Protein AF-A0A372JIB9-F1 (afdb_monomer_lite)

pLDDT: mean 94.82, std 6.16, range [57.91, 98.56]

Radius of gyration: 15.27 Å; chains: 1; bounding box: 37×30×44 Å

Organism: NCBI:txid2293572

Structure (mmCIF, N/CA/C/O backbone):
data_AF-A0A372JIB9-F1
#
_entry.id   AF-A0A372JIB9-F1
#
loop_
_atom_site.group_PDB
_atom_site.id
_atom_site.type_symbol
_atom_site.label_atom_id
_atom_site.label_alt_id
_atom_site.label_comp_id
_atom_site.label_asym_id
_atom_site.label_entity_id
_atom_site.label_seq_id
_atom_site.pdbx_PDB_ins_code
_atom_site.Cartn_x
_atom_site.Cartn_y
_atom_site.Cartn_z
_atom_site.occupancy
_atom_site.B_iso_or_equiv
_atom_site.auth_seq_id
_atom_site.auth_comp_id
_atom_site.auth_asym_id
_atom_site.auth_atom_id
_atom_site.pdbx_PDB_model_num
ATOM 1 N N . MET A 1 1 ? 5.927 -4.958 -17.762 1.00 94.94 1 MET A N 1
ATOM 2 C CA . MET A 1 1 ? 4.761 -4.200 -18.269 1.00 94.94 1 MET A CA 1
ATOM 3 C C . MET A 1 1 ? 5.107 -2.727 -18.293 1.00 94.94 1 MET A C 1
ATOM 5 O O . MET A 1 1 ? 6.057 -2.352 -17.612 1.00 94.94 1 MET A O 1
ATOM 9 N N . ARG A 1 2 ? 4.387 -1.921 -19.073 1.00 94.12 2 ARG A N 1
ATOM 10 C CA . ARG A 1 2 ? 4.561 -0.468 -19.024 1.00 94.12 2 ARG A CA 1
ATOM 11 C C . ARG A 1 2 ? 3.893 0.082 -17.761 1.00 94.12 2 ARG A C 1
ATOM 13 O O . ARG A 1 2 ? 3.033 -0.591 -17.186 1.00 94.12 2 ARG A O 1
ATOM 20 N N . VAL A 1 3 ? 4.292 1.267 -17.314 1.00 94.00 3 VAL A N 1
ATOM 21 C CA . VAL A 1 3 ? 3.800 1.849 -16.055 1.00 94.00 3 VAL A CA 1
ATOM 22 C C . VAL A 1 3 ? 2.300 2.171 -16.106 1.00 94.00 3 VAL A C 1
ATOM 24 O O . VAL A 1 3 ? 1.605 2.041 -15.105 1.00 94.00 3 VAL A O 1
ATOM 27 N N . GLU A 1 4 ? 1.755 2.497 -17.278 1.00 93.06 4 GLU A N 1
ATOM 28 C CA . GLU A 1 4 ? 0.319 2.711 -17.499 1.00 93.06 4 GLU A CA 1
ATOM 29 C C . GLU A 1 4 ? -0.530 1.446 -17.300 1.00 93.06 4 GLU A C 1
ATOM 31 O O . GLU A 1 4 ? -1.723 1.534 -17.006 1.00 93.06 4 GLU A O 1
ATOM 36 N N . ASP A 1 5 ? 0.086 0.269 -17.424 1.00 96.62 5 ASP A N 1
ATOM 37 C CA . ASP A 1 5 ? -0.580 -1.019 -17.243 1.00 96.62 5 ASP A CA 1
ATOM 38 C C . ASP A 1 5 ? -0.528 -1.478 -15.764 1.00 96.62 5 ASP A C 1
ATOM 40 O O . ASP A 1 5 ? -1.171 -2.464 -15.394 1.00 96.62 5 ASP A O 1
ATOM 44 N N . ALA A 1 6 ? 0.189 -0.753 -14.891 1.00 97.06 6 ALA A N 1
ATOM 45 C CA . ALA A 1 6 ? 0.419 -1.130 -13.496 1.00 97.06 6 ALA A CA 1
ATOM 46 C C . ALA A 1 6 ? -0.862 -1.109 -12.645 1.00 97.06 6 ALA A C 1
ATOM 48 O O . ALA A 1 6 ? -1.152 -2.088 -11.952 1.00 97.06 6 ALA A O 1
ATOM 49 N N . GLN A 1 7 ? -1.662 -0.037 -12.715 1.00 97.44 7 GLN A N 1
ATOM 50 C CA . GLN A 1 7 ? -2.928 0.035 -11.977 1.00 97.44 7 GLN A CA 1
ATOM 51 C C . GLN A 1 7 ? -3.923 -1.058 -12.420 1.00 97.44 7 GLN A C 1
ATOM 53 O O . GLN A 1 7 ? -4.419 -1.773 -11.545 1.00 97.44 7 GLN A O 1
ATOM 58 N N . PRO A 1 8 ? -4.209 -1.263 -13.726 1.00 97.56 8 PRO A N 1
ATOM 59 C CA . PRO A 1 8 ? -5.026 -2.390 -14.180 1.00 97.56 8 PRO A CA 1
ATOM 60 C C . PRO A 1 8 ? -4.517 -3.752 -13.693 1.00 97.56 8 PRO A C 1
ATOM 62 O O . PRO A 1 8 ? -5.322 -4.590 -13.283 1.00 97.56 8 PRO A O 1
ATOM 65 N N . GLN A 1 9 ? -3.198 -3.966 -13.685 1.00 98.00 9 GLN A N 1
ATOM 66 C CA . GLN A 1 9 ? -2.613 -5.218 -13.208 1.00 98.00 9 GLN A CA 1
ATOM 67 C C . GLN A 1 9 ? -2.828 -5.423 -11.701 1.00 98.00 9 GLN A C 1
ATOM 69 O O . GLN A 1 9 ? -3.202 -6.518 -11.285 1.00 98.00 9 GLN A O 1
ATOM 74 N N . LEU A 1 10 ? -2.646 -4.389 -10.872 1.00 98.19 10 LEU A N 1
ATOM 75 C CA . LEU A 1 10 ? -2.936 -4.478 -9.436 1.00 98.19 10 LEU A CA 1
ATOM 76 C C . LEU A 1 10 ? -4.426 -4.756 -9.180 1.00 98.19 10 LEU A C 1
ATOM 78 O O . LEU A 1 10 ? -4.765 -5.581 -8.332 1.00 98.19 10 LEU A O 1
ATOM 82 N N . LEU A 1 11 ? -5.318 -4.113 -9.938 1.00 98.00 11 LEU A N 1
ATOM 83 C CA . LEU A 1 11 ? -6.757 -4.369 -9.856 1.00 98.00 11 LEU A CA 1
ATOM 84 C C . LEU A 1 11 ? -7.095 -5.830 -10.187 1.00 98.00 11 LEU A C 1
ATOM 86 O O . LEU A 1 11 ? -7.911 -6.430 -9.491 1.00 98.00 11 LEU A O 1
ATOM 90 N N . ALA A 1 12 ? -6.446 -6.423 -11.192 1.00 97.50 12 ALA A N 1
ATOM 91 C CA . ALA A 1 12 ? -6.605 -7.843 -11.502 1.00 97.50 12 ALA A CA 1
ATOM 92 C C . ALA A 1 12 ? -6.138 -8.738 -10.339 1.00 97.50 12 ALA A C 1
ATOM 94 O O . ALA A 1 12 ? -6.887 -9.616 -9.911 1.00 97.50 12 ALA A O 1
ATOM 95 N N . CYS A 1 13 ? -4.965 -8.460 -9.755 1.00 97.62 13 CYS A N 1
ATOM 96 C CA . CYS A 1 13 ? -4.464 -9.188 -8.583 1.00 97.62 13 CYS A CA 1
ATOM 97 C C . CYS A 1 13 ? -5.420 -9.109 -7.381 1.00 97.62 13 CYS A C 1
ATOM 99 O O . CYS A 1 13 ? -5.536 -10.071 -6.626 1.00 97.62 13 CYS A O 1
ATOM 101 N N . LEU A 1 14 ? -6.089 -7.973 -7.175 1.00 97.75 14 LEU A N 1
ATOM 102 C CA . LEU A 1 14 ? -7.084 -7.808 -6.112 1.00 97.75 14 LEU A CA 1
ATOM 103 C C . LEU A 1 14 ? -8.354 -8.617 -6.399 1.00 97.75 14 LEU A C 1
ATOM 105 O O . LEU A 1 14 ? -8.846 -9.325 -5.520 1.00 97.75 14 LEU A O 1
ATOM 109 N N . LEU A 1 15 ? -8.852 -8.569 -7.636 1.00 96.75 15 LEU A N 1
ATOM 110 C CA . LEU A 1 15 ? -10.047 -9.309 -8.050 1.00 96.75 15 LEU A CA 1
ATOM 111 C C . LEU A 1 15 ? -9.873 -10.828 -7.932 1.00 96.75 15 LEU A C 1
ATOM 113 O O . LEU A 1 15 ? -10.813 -11.514 -7.537 1.00 96.75 15 LEU A O 1
ATOM 117 N N . GLU A 1 16 ? -8.682 -11.355 -8.219 1.00 96.12 16 GLU A N 1
ATOM 118 C CA . GLU A 1 16 ? -8.362 -12.776 -8.020 1.00 96.12 16 GLU A CA 1
ATOM 119 C C . GLU A 1 16 ? -8.480 -13.222 -6.552 1.00 96.12 16 GLU A C 1
ATOM 121 O O . GLU A 1 16 ? -8.803 -14.377 -6.289 1.00 96.12 16 GLU A O 1
ATOM 126 N N . GLU A 1 17 ? -8.273 -12.308 -5.599 1.00 94.62 17 GLU A N 1
ATOM 127 C CA . GLU A 1 17 ? -8.475 -12.532 -4.157 1.00 94.62 17 GLU A CA 1
ATOM 128 C C . GLU A 1 17 ? -9.897 -12.152 -3.694 1.00 94.62 17 GLU A C 1
ATOM 130 O O . GLU A 1 17 ? -10.174 -12.013 -2.498 1.00 94.62 17 GLU A O 1
ATOM 135 N N . GLY A 1 18 ? -10.815 -11.922 -4.639 1.00 94.88 18 GLY A N 1
ATOM 136 C CA . GLY A 1 18 ? -12.188 -11.502 -4.363 1.00 94.88 18 GLY A CA 1
ATOM 137 C C . GLY A 1 18 ? -12.299 -10.102 -3.753 1.00 94.88 18 GLY A C 1
ATOM 138 O O . GLY A 1 18 ? -13.302 -9.802 -3.107 1.00 94.88 18 GLY A O 1
ATOM 139 N N . GLN A 1 19 ? -11.278 -9.256 -3.915 1.00 95.44 19 GLN A N 1
ATOM 140 C CA . GLN A 1 19 ? -11.249 -7.906 -3.360 1.00 95.44 19 GLN A CA 1
ATOM 141 C C . GLN A 1 19 ? -11.802 -6.886 -4.356 1.00 95.44 19 GLN A C 1
ATOM 143 O O . GLN A 1 19 ? -11.355 -6.786 -5.499 1.00 95.44 19 GLN A O 1
ATOM 148 N N . GLU A 1 20 ? -12.741 -6.066 -3.893 1.00 92.56 20 GLU A N 1
ATOM 149 C CA . GLU A 1 20 ? -13.200 -4.889 -4.623 1.00 92.56 20 GLU A CA 1
ATOM 150 C C . GLU A 1 20 ? -12.397 -3.660 -4.164 1.00 92.56 20 GLU A C 1
ATOM 152 O O . GLU A 1 20 ? -12.315 -3.425 -2.959 1.00 92.56 20 GLU A O 1
ATOM 157 N N . PRO A 1 21 ? -11.888 -2.796 -5.064 1.00 89.31 21 PRO A N 1
ATOM 158 C CA . PRO A 1 21 ? -11.034 -1.656 -4.691 1.00 89.31 21 PRO A CA 1
ATOM 159 C C . PRO A 1 21 ? -11.643 -0.665 -3.695 1.00 89.31 21 PRO A C 1
ATOM 161 O O . PRO A 1 21 ? -10.918 0.103 -3.079 1.00 89.31 21 PRO A O 1
ATOM 164 N N . ARG A 1 22 ? -12.977 -0.650 -3.564 1.00 92.19 22 ARG A N 1
ATOM 165 C CA . ARG A 1 22 ? -13.713 0.206 -2.619 1.00 92.19 22 ARG A CA 1
ATOM 166 C C . ARG A 1 22 ? -14.003 -0.474 -1.277 1.00 92.19 22 ARG A C 1
ATOM 168 O O . ARG A 1 22 ? -14.580 0.160 -0.392 1.00 92.19 22 ARG A O 1
ATOM 175 N N . ARG A 1 23 ? -13.675 -1.761 -1.138 1.00 92.31 23 ARG A N 1
ATOM 176 C CA . ARG A 1 23 ? -13.976 -2.624 0.015 1.00 92.31 23 ARG A CA 1
ATOM 177 C C . ARG A 1 23 ? -12.844 -3.624 0.270 1.00 92.31 23 ARG A C 1
ATOM 179 O O . ARG A 1 23 ? -13.079 -4.826 0.335 1.00 92.31 23 ARG A O 1
ATOM 186 N N . LEU A 1 24 ? -11.627 -3.115 0.403 1.00 96.44 24 LEU A N 1
ATOM 187 C CA . LEU A 1 24 ? -10.445 -3.924 0.668 1.00 96.44 24 LEU A CA 1
ATOM 188 C C . LEU A 1 24 ? -10.411 -4.443 2.111 1.00 96.44 24 LEU A C 1
ATOM 190 O O . LEU A 1 24 ? -10.620 -3.685 3.058 1.00 96.44 24 LEU A O 1
ATOM 194 N N . GLU A 1 25 ? -10.102 -5.727 2.270 1.00 96.56 25 GLU A N 1
ATOM 195 C CA . GLU A 1 25 ? -9.630 -6.317 3.520 1.00 96.56 25 GLU A CA 1
ATOM 196 C C . GLU A 1 25 ? -8.101 -6.132 3.593 1.00 96.56 25 GLU A C 1
ATOM 198 O O . GLU A 1 25 ? -7.409 -6.475 2.633 1.00 96.56 25 GLU A O 1
ATOM 203 N N . PRO A 1 26 ? -7.543 -5.576 4.682 1.00 96.62 26 PRO A N 1
ATOM 204 C CA . PRO A 1 26 ? -6.155 -5.104 4.707 1.00 96.62 26 PRO A CA 1
ATOM 205 C C . PRO A 1 26 ? -5.097 -6.166 4.439 1.00 96.62 26 PRO A C 1
ATOM 207 O O . PRO A 1 26 ? -4.180 -5.926 3.653 1.00 96.62 26 PRO A O 1
ATOM 210 N N . ARG A 1 27 ? -5.211 -7.336 5.074 1.00 96.00 27 ARG A N 1
ATOM 211 C CA . ARG A 1 27 ? -4.215 -8.404 4.930 1.00 96.00 27 ARG A CA 1
ATOM 212 C C . ARG A 1 27 ? -4.323 -9.073 3.562 1.00 96.00 27 ARG A C 1
ATOM 214 O O . ARG A 1 27 ? -3.305 -9.381 2.947 1.00 96.00 27 ARG A O 1
ATOM 221 N N . VAL A 1 28 ? -5.536 -9.284 3.058 1.00 96.88 28 VAL A N 1
ATOM 222 C CA . VAL A 1 28 ? -5.760 -9.838 1.717 1.00 96.88 28 VAL A CA 1
ATOM 223 C C . VAL A 1 28 ? -5.274 -8.858 0.648 1.00 96.88 28 VAL A C 1
ATOM 225 O O . VAL A 1 28 ? -4.576 -9.266 -0.281 1.00 96.88 28 VAL A O 1
ATOM 228 N N . ALA A 1 29 ? -5.557 -7.562 0.802 1.00 97.75 29 ALA A N 1
ATOM 229 C CA . ALA A 1 29 ? -5.058 -6.521 -0.091 1.00 97.75 29 ALA A CA 1
ATOM 230 C C . ALA A 1 29 ? -3.525 -6.452 -0.085 1.00 97.75 29 ALA A C 1
ATOM 232 O O . ALA A 1 29 ? -2.924 -6.383 -1.155 1.00 97.75 29 ALA A O 1
ATOM 233 N N . TRP A 1 30 ? -2.884 -6.553 1.084 1.00 98.12 30 TRP A N 1
ATOM 234 C CA . TRP A 1 30 ? -1.426 -6.616 1.191 1.00 98.12 30 TRP A CA 1
ATOM 235 C C . TRP A 1 30 ? -0.836 -7.825 0.454 1.00 98.12 30 TRP A C 1
ATOM 237 O O . TRP A 1 30 ? 0.117 -7.680 -0.309 1.00 98.12 30 TRP A O 1
ATOM 247 N N . ARG A 1 31 ? -1.435 -9.015 0.585 1.00 97.44 31 ARG A N 1
ATOM 248 C CA . ARG A 1 31 ? -0.990 -10.210 -0.155 1.00 97.44 31 ARG A CA 1
ATOM 249 C C . ARG A 1 31 ? -1.156 -10.053 -1.663 1.00 97.44 31 ARG A C 1
ATOM 251 O O . ARG A 1 31 ? -0.241 -10.388 -2.417 1.00 97.44 31 ARG A O 1
ATOM 258 N N . ALA A 1 32 ? -2.287 -9.511 -2.114 1.00 98.12 32 ALA A N 1
ATOM 259 C CA . ALA A 1 32 ? -2.508 -9.196 -3.523 1.00 98.12 32 ALA A CA 1
ATOM 260 C C . ALA A 1 32 ? -1.470 -8.190 -4.043 1.00 98.12 32 ALA A C 1
ATOM 262 O O . ALA A 1 32 ? -0.893 -8.398 -5.113 1.00 98.12 32 ALA A O 1
ATOM 263 N N . PHE A 1 33 ? -1.178 -7.153 -3.256 1.00 98.38 33 PHE A N 1
ATOM 264 C CA . PHE A 1 33 ? -0.158 -6.156 -3.553 1.00 98.38 33 PHE A CA 1
ATOM 265 C C . PHE A 1 33 ? 1.246 -6.777 -3.616 1.00 98.38 33 PHE A C 1
ATOM 267 O O . PHE A 1 33 ? 1.982 -6.551 -4.571 1.00 98.38 33 PHE A O 1
ATOM 274 N N . GLY A 1 34 ? 1.601 -7.653 -2.674 1.00 97.88 34 GLY A N 1
ATOM 275 C CA . GLY A 1 34 ? 2.869 -8.385 -2.672 1.00 97.88 34 GLY A CA 1
ATOM 276 C C . GLY A 1 34 ? 3.031 -9.343 -3.860 1.00 97.88 34 GLY A C 1
ATOM 277 O O . GLY A 1 34 ? 4.145 -9.537 -4.348 1.00 97.88 34 GLY A O 1
ATOM 278 N N . ARG A 1 35 ? 1.939 -9.922 -4.383 1.00 97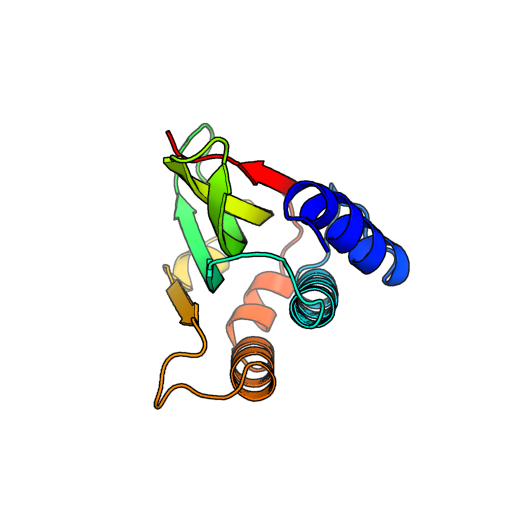.38 35 ARG A N 1
ATOM 279 C CA . ARG A 1 35 ? 1.964 -10.655 -5.665 1.00 97.38 35 ARG A CA 1
ATOM 280 C C . ARG A 1 35 ? 2.186 -9.698 -6.833 1.00 97.38 35 ARG A C 1
ATOM 282 O O . ARG A 1 35 ? 3.044 -9.963 -7.671 1.00 97.38 35 ARG A O 1
ATOM 289 N N . PHE A 1 36 ? 1.484 -8.565 -6.846 1.00 98.19 36 PHE A N 1
ATOM 290 C CA . PHE A 1 36 ? 1.669 -7.512 -7.845 1.00 98.19 36 PHE A CA 1
ATOM 291 C C . PHE A 1 36 ? 3.121 -6.987 -7.896 1.00 98.19 36 PHE A C 1
ATOM 293 O O . PHE A 1 36 ? 3.671 -6.838 -8.989 1.00 98.19 36 PHE A O 1
ATOM 300 N N . MET A 1 37 ? 3.781 -6.802 -6.746 1.00 97.75 37 MET A N 1
ATOM 301 C CA . MET A 1 37 ? 5.189 -6.377 -6.651 1.00 97.75 37 MET A CA 1
ATOM 302 C C . MET A 1 37 ? 6.156 -7.277 -7.436 1.00 97.75 37 MET A C 1
ATOM 304 O O . MET A 1 37 ? 7.221 -6.833 -7.846 1.00 97.75 37 MET A O 1
ATOM 308 N N . ARG A 1 38 ? 5.796 -8.542 -7.689 1.00 96.31 38 ARG A N 1
ATOM 309 C CA . ARG A 1 38 ? 6.643 -9.497 -8.427 1.00 96.31 38 ARG A CA 1
ATOM 310 C C . ARG A 1 38 ? 6.583 -9.315 -9.942 1.00 96.31 38 ARG A C 1
ATOM 312 O O . ARG A 1 38 ? 7.388 -9.908 -10.656 1.00 96.31 38 ARG A O 1
ATOM 319 N N . HIS A 1 39 ? 5.639 -8.526 -10.451 1.00 96.88 39 HIS A N 1
ATOM 320 C CA . HIS A 1 39 ? 5.590 -8.198 -11.868 1.00 96.88 39 HIS A CA 1
ATOM 321 C C . HIS A 1 39 ? 6.630 -7.127 -12.187 1.00 96.88 39 HIS A C 1
ATOM 323 O O . HIS A 1 39 ? 6.626 -6.057 -11.579 1.00 96.88 39 HIS A O 1
ATOM 329 N N . ALA A 1 40 ? 7.478 -7.396 -13.180 1.00 95.44 40 ALA A N 1
ATOM 330 C CA . ALA A 1 40 ? 8.431 -6.417 -13.685 1.00 95.44 40 ALA A CA 1
ATOM 331 C C . ALA A 1 40 ? 7.701 -5.244 -14.358 1.00 95.44 40 ALA A C 1
ATOM 333 O O . ALA A 1 40 ? 6.846 -5.450 -15.232 1.00 95.44 40 ALA A O 1
ATOM 334 N N . VAL A 1 41 ? 8.076 -4.023 -13.987 1.00 95.31 41 VAL A N 1
ATOM 335 C CA . VAL A 1 41 ? 7.615 -2.771 -14.599 1.00 95.31 41 VAL A CA 1
ATOM 336 C C . VAL A 1 41 ? 8.795 -2.128 -15.323 1.00 95.31 41 VAL A C 1
ATOM 338 O O . VAL A 1 41 ? 9.934 -2.250 -14.888 1.00 95.31 41 VAL A O 1
ATOM 341 N N . GLN A 1 42 ? 8.536 -1.516 -16.475 1.00 94.38 42 GLN A N 1
ATOM 342 C CA . GLN A 1 42 ? 9.530 -0.729 -17.199 1.00 94.38 42 GLN A CA 1
ATOM 343 C C . GLN A 1 42 ? 9.673 0.626 -16.502 1.00 94.38 42 GLN A C 1
ATOM 345 O O . GLN A 1 42 ? 8.906 1.542 -16.783 1.00 94.38 42 GLN A O 1
ATOM 350 N N . ALA A 1 43 ? 10.612 0.695 -15.565 1.00 94.44 43 ALA A N 1
ATOM 351 C CA . ALA A 1 43 ? 10.974 1.876 -14.793 1.00 94.44 43 ALA A CA 1
ATOM 352 C C . ALA A 1 43 ? 12.488 1.861 -14.531 1.00 94.44 43 ALA A C 1
ATOM 354 O O . ALA A 1 43 ? 13.106 0.793 -14.570 1.00 94.44 43 ALA A O 1
ATOM 355 N N . GLU A 1 44 ? 13.072 3.035 -14.317 1.00 93.06 44 GLU A N 1
ATOM 356 C CA . GLU A 1 44 ? 14.474 3.198 -13.923 1.00 93.06 44 GLU A CA 1
ATOM 357 C C . GLU A 1 44 ? 14.672 2.785 -12.465 1.00 93.06 44 GLU A C 1
ATOM 359 O O . GLU A 1 44 ? 15.554 1.980 -12.167 1.00 93.06 44 GLU A O 1
ATOM 364 N N . GLU A 1 45 ? 13.788 3.263 -11.586 1.00 93.06 45 GLU A N 1
ATOM 365 C CA . GLU A 1 45 ? 13.701 2.846 -10.187 1.00 93.06 45 GLU A CA 1
ATOM 366 C C . GLU A 1 45 ? 12.308 2.294 -9.864 1.00 93.06 45 GLU A C 1
ATOM 368 O O . GLU A 1 45 ? 11.300 2.690 -10.456 1.00 93.06 45 GLU A O 1
ATOM 373 N N . ASP A 1 46 ? 12.258 1.347 -8.926 1.00 94.88 46 ASP A N 1
ATOM 374 C CA . ASP A 1 46 ? 11.047 0.645 -8.499 1.00 94.88 46 ASP A CA 1
ATOM 375 C C . ASP A 1 46 ? 11.112 0.396 -6.991 1.00 94.88 46 ASP A C 1
ATOM 377 O O . ASP A 1 46 ? 11.878 -0.443 -6.513 1.00 94.88 46 ASP A O 1
ATOM 381 N N . ALA A 1 47 ? 10.314 1.149 -6.241 1.00 97.44 47 ALA A N 1
ATOM 382 C CA . ALA A 1 47 ? 10.342 1.143 -4.789 1.00 97.44 47 ALA A CA 1
ATOM 383 C C . ALA A 1 47 ? 8.982 0.783 -4.188 1.00 97.44 47 ALA A C 1
ATOM 385 O O . ALA A 1 47 ? 7.921 1.100 -4.722 1.00 97.44 47 ALA A O 1
ATOM 386 N N . LEU A 1 48 ? 9.020 0.147 -3.023 1.00 98.44 48 LEU A N 1
ATOM 387 C CA . LEU A 1 48 ? 7.885 -0.110 -2.150 1.00 98.44 48 LEU A CA 1
ATOM 388 C C . LEU A 1 48 ? 7.899 0.891 -0.994 1.00 98.44 48 LEU A C 1
ATOM 390 O O . L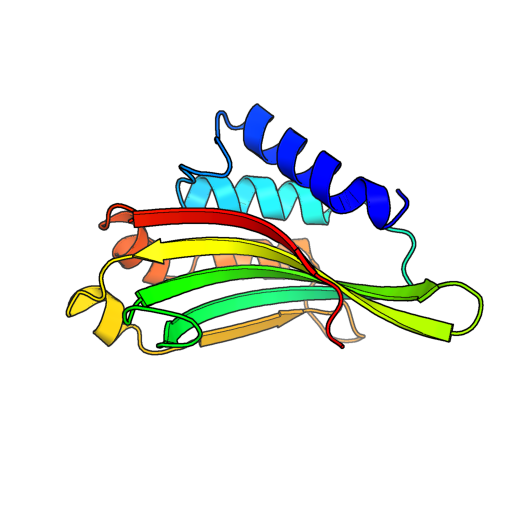EU A 1 48 ? 8.927 1.101 -0.354 1.00 98.44 48 LEU A O 1
ATOM 394 N N . LEU A 1 49 ? 6.720 1.405 -0.664 1.00 98.44 49 LEU A N 1
ATOM 395 C CA . LEU A 1 49 ? 6.432 2.101 0.579 1.00 98.44 49 LEU A CA 1
ATOM 396 C C . LEU A 1 49 ? 5.225 1.444 1.258 1.00 98.44 49 LEU A C 1
ATOM 398 O O . LEU A 1 49 ? 4.126 1.402 0.707 1.00 98.44 49 LEU A O 1
ATOM 402 N N . TYR A 1 50 ? 5.434 0.953 2.476 1.00 98.56 50 TYR A N 1
ATOM 403 C CA . TYR A 1 50 ? 4.373 0.578 3.407 1.00 98.56 50 TYR A CA 1
ATOM 404 C C . TYR A 1 50 ? 4.262 1.660 4.473 1.00 98.56 50 TYR A C 1
ATOM 406 O O . TYR A 1 50 ? 5.248 1.964 5.145 1.00 98.56 50 TYR A O 1
ATOM 414 N N . GLU A 1 51 ? 3.083 2.249 4.643 1.00 98.00 51 GLU A N 1
ATOM 415 C CA . GLU A 1 51 ? 2.894 3.312 5.623 1.00 98.00 51 GLU A CA 1
ATOM 416 C C . GLU A 1 51 ? 1.512 3.287 6.268 1.00 98.00 51 GLU A C 1
ATOM 418 O O . GLU A 1 51 ? 0.516 2.877 5.671 1.00 98.00 51 GLU A O 1
ATOM 423 N N . TYR A 1 52 ? 1.451 3.768 7.505 1.00 98.12 52 TYR A N 1
ATOM 424 C CA . TYR A 1 52 ? 0.194 4.099 8.150 1.00 98.12 52 TYR A CA 1
ATOM 425 C C . TYR A 1 52 ? 0.335 5.291 9.088 1.00 98.12 52 TYR A C 1
ATOM 427 O O . TYR A 1 52 ? 1.414 5.609 9.592 1.00 98.12 52 TYR A O 1
ATOM 435 N N . GLY A 1 53 ? -0.788 5.933 9.375 1.00 97.25 53 GLY A N 1
ATOM 436 C CA . GLY A 1 53 ? -0.862 6.994 10.366 1.00 97.25 53 GLY A CA 1
ATOM 437 C C . GLY A 1 53 ? -2.216 7.677 10.358 1.00 97.25 53 GLY A C 1
ATOM 438 O O . GLY A 1 53 ? -3.084 7.366 9.547 1.00 97.25 53 GLY A O 1
ATOM 439 N N . THR A 1 54 ? -2.407 8.614 11.284 1.00 96.44 54 THR A N 1
ATOM 440 C CA . THR A 1 54 ? -3.645 9.394 11.363 1.00 96.44 54 THR A CA 1
ATOM 441 C C . THR A 1 54 ? -3.415 10.814 10.882 1.00 96.44 54 THR A C 1
ATOM 443 O O . THR A 1 54 ? -2.666 11.567 11.504 1.00 96.44 54 THR A O 1
ATOM 446 N N . PHE A 1 55 ? -4.103 11.203 9.812 1.00 88.94 55 PHE A N 1
ATOM 447 C CA . PHE A 1 55 ? -3.874 12.472 9.131 1.00 88.94 55 PHE A CA 1
ATOM 448 C C . PHE A 1 55 ? -5.185 13.173 8.768 1.00 88.94 55 PHE A C 1
ATOM 450 O O . PHE A 1 55 ? -6.265 12.582 8.782 1.00 88.94 55 PHE A O 1
ATOM 457 N N . SER A 1 56 ? -5.086 14.458 8.428 1.00 82.75 56 SER A N 1
ATOM 458 C CA . SER A 1 56 ? -6.184 15.258 7.879 1.00 82.75 56 SER A CA 1
ATOM 459 C C . SER A 1 56 ? -5.715 15.978 6.613 1.00 82.75 56 SER A C 1
ATOM 461 O O . SER A 1 56 ? -5.494 17.188 6.626 1.00 82.75 56 SER A O 1
ATOM 463 N N . PHE A 1 57 ? -5.497 15.235 5.526 1.00 67.12 57 PHE A N 1
ATOM 464 C CA . PHE A 1 57 ? -4.975 15.818 4.284 1.00 67.12 57 PHE A CA 1
ATOM 465 C C . PHE A 1 57 ? -6.061 16.476 3.423 1.00 67.12 57 PHE A C 1
ATOM 467 O O . PHE A 1 57 ? -5.839 17.564 2.898 1.00 67.12 57 PHE A O 1
ATOM 474 N N . ARG A 1 58 ? -7.237 15.845 3.268 1.00 62.16 58 ARG A N 1
ATOM 475 C CA . ARG A 1 58 ? -8.318 16.332 2.381 1.00 62.16 58 ARG A CA 1
ATOM 476 C C . ARG A 1 58 ? -9.730 16.029 2.897 1.00 62.16 58 ARG A C 1
ATOM 478 O O . ARG A 1 58 ? -10.612 15.654 2.130 1.00 62.16 58 ARG A O 1
ATOM 485 N N . GLY A 1 59 ? -9.962 16.177 4.198 1.00 72.88 59 GLY A N 1
ATOM 486 C CA . GLY A 1 59 ? -11.272 15.894 4.778 1.00 72.88 59 GLY A CA 1
ATOM 487 C C . GLY A 1 59 ? -11.218 15.604 6.275 1.00 72.88 59 GLY A C 1
ATOM 488 O O . GLY A 1 59 ? -10.339 16.139 6.959 1.00 72.88 59 GLY A O 1
ATOM 489 N N . PRO A 1 60 ? -12.161 14.795 6.803 1.00 82.94 60 PRO A N 1
ATOM 490 C CA . PRO A 1 60 ? -12.136 14.407 8.204 1.00 82.94 60 PRO A CA 1
ATOM 491 C C . PRO A 1 60 ? -10.834 13.674 8.523 1.00 82.94 60 PRO A C 1
ATOM 493 O O . PRO A 1 60 ? -10.215 13.057 7.660 1.00 82.94 60 PRO A O 1
ATOM 496 N N . ARG A 1 61 ? -10.425 13.749 9.785 1.00 92.56 61 ARG A N 1
ATOM 497 C CA . ARG A 1 61 ? -9.254 13.037 10.279 1.00 92.56 61 ARG A CA 1
ATOM 498 C C . ARG A 1 61 ? -9.478 11.527 10.158 1.00 92.56 61 ARG A C 1
ATOM 500 O O . ARG A 1 61 ? -10.463 11.018 10.690 1.00 92.56 61 ARG A O 1
ATOM 507 N N . ARG A 1 62 ? -8.573 10.829 9.473 1.00 95.44 62 ARG A N 1
ATOM 508 C CA . ARG A 1 62 ? -8.646 9.387 9.196 1.00 95.44 62 ARG A CA 1
ATOM 509 C C . ARG A 1 62 ? -7.355 8.708 9.611 1.00 95.44 62 ARG A C 1
ATOM 511 O O . ARG A 1 62 ? -6.286 9.288 9.438 1.00 95.44 62 ARG A O 1
ATOM 518 N N . PHE A 1 63 ? -7.463 7.494 10.148 1.00 97.38 63 PHE A N 1
ATOM 519 C CA . PHE A 1 63 ? -6.333 6.568 10.139 1.00 97.38 63 PHE A CA 1
ATOM 520 C C . PHE A 1 63 ? -6.263 5.964 8.736 1.00 97.38 63 PHE A C 1
ATOM 522 O O . PHE A 1 63 ? -7.267 5.430 8.262 1.00 97.38 63 PHE A O 1
ATOM 529 N N . THR A 1 64 ? -5.112 6.059 8.086 1.00 96.94 64 THR A N 1
ATOM 530 C CA . THR A 1 64 ? -4.887 5.572 6.725 1.00 96.94 64 THR A CA 1
ATOM 531 C C . THR A 1 64 ? -3.787 4.530 6.758 1.00 96.94 64 THR A C 1
ATOM 533 O O . THR A 1 64 ? -2.730 4.772 7.333 1.00 96.94 64 THR A O 1
ATOM 536 N N . LEU A 1 65 ? -4.049 3.383 6.140 1.00 98.06 65 LEU A N 1
ATOM 537 C CA . LEU A 1 65 ? -3.061 2.380 5.765 1.00 98.06 65 LEU A CA 1
ATOM 538 C C . LEU A 1 65 ? -2.840 2.490 4.255 1.00 98.06 65 LEU A C 1
ATOM 540 O O . LEU A 1 65 ? -3.813 2.457 3.503 1.00 98.06 65 LEU A O 1
ATOM 544 N N . SER A 1 66 ? -1.592 2.612 3.819 1.00 97.44 66 SER A N 1
ATOM 545 C CA . SER A 1 66 ? -1.228 2.788 2.415 1.00 97.44 66 SER A CA 1
ATOM 546 C C . SER A 1 66 ? -0.114 1.824 2.018 1.00 97.44 66 SER A C 1
ATOM 548 O O . SER A 1 66 ? 0.897 1.682 2.711 1.00 97.44 66 SER A O 1
ATOM 550 N N . PHE A 1 67 ? -0.315 1.163 0.880 1.00 98.31 67 PHE A N 1
ATOM 551 C CA . PHE A 1 67 ? 0.725 0.440 0.155 1.00 98.31 67 PHE A CA 1
ATOM 552 C C . PHE A 1 67 ? 0.982 1.201 -1.135 1.00 98.31 67 PHE A C 1
ATOM 554 O O . PHE A 1 67 ? 0.064 1.399 -1.933 1.00 98.31 67 PHE A O 1
ATOM 561 N N . CYS A 1 68 ? 2.216 1.626 -1.341 1.00 98.25 68 CYS A N 1
ATOM 562 C CA . CYS A 1 68 ? 2.615 2.389 -2.505 1.00 98.25 68 CYS A CA 1
ATOM 563 C C . CYS A 1 68 ? 3.747 1.663 -3.228 1.00 98.25 68 CYS A C 1
ATOM 565 O O . CYS A 1 68 ? 4.684 1.169 -2.602 1.00 98.25 68 CYS A O 1
ATOM 567 N N . ARG A 1 69 ? 3.639 1.588 -4.554 1.00 98.25 69 ARG A N 1
ATOM 568 C CA . ARG A 1 69 ? 4.749 1.240 -5.436 1.00 98.25 69 ARG A CA 1
ATOM 569 C C . ARG A 1 69 ? 5.090 2.484 -6.238 1.00 98.25 69 ARG A C 1
ATOM 571 O O . ARG A 1 69 ? 4.217 3.029 -6.916 1.00 98.25 69 ARG A O 1
ATOM 578 N N . GLN A 1 70 ? 6.320 2.945 -6.106 1.00 97.81 70 GLN A N 1
ATOM 579 C CA . GLN A 1 70 ? 6.827 4.144 -6.748 1.00 97.81 70 GLN A CA 1
ATOM 580 C C . GLN A 1 70 ? 7.726 3.755 -7.913 1.00 97.81 70 GLN A C 1
ATOM 582 O O . GLN A 1 70 ? 8.542 2.846 -7.786 1.00 97.81 70 GLN A O 1
ATOM 587 N N . PHE A 1 71 ? 7.567 4.464 -9.022 1.00 96.81 71 PHE A N 1
ATOM 588 C CA . PHE A 1 71 ? 8.345 4.282 -10.231 1.00 96.81 71 PHE A CA 1
ATOM 589 C C . PHE A 1 71 ? 8.979 5.602 -10.639 1.00 96.81 71 PHE A C 1
ATOM 591 O O . PHE A 1 71 ? 8.268 6.606 -10.757 1.00 96.81 71 PHE A O 1
ATOM 598 N N . ASP A 1 72 ? 10.267 5.550 -10.947 1.00 95.44 72 ASP A N 1
ATOM 599 C CA . ASP A 1 72 ? 10.951 6.612 -11.675 1.00 95.44 72 ASP A CA 1
ATOM 600 C C . ASP A 1 72 ? 10.984 6.194 -13.145 1.00 95.44 72 ASP A C 1
ATOM 602 O O . ASP A 1 72 ? 11.447 5.102 -13.481 1.00 95.44 72 ASP A O 1
ATOM 606 N N . VAL A 1 73 ? 10.412 7.008 -14.029 1.00 94.19 73 VAL A N 1
ATOM 607 C CA . VAL A 1 73 ? 10.289 6.699 -15.460 1.00 94.19 73 VAL A CA 1
ATOM 608 C C . VAL A 1 73 ? 10.723 7.889 -16.309 1.00 94.19 73 VAL A C 1
ATOM 610 O O . VAL A 1 73 ? 10.635 9.034 -15.876 1.00 94.19 73 VAL A O 1
ATOM 613 N N . GLU A 1 74 ? 11.122 7.633 -17.553 1.00 91.25 74 GLU A N 1
ATOM 614 C CA . GLU A 1 74 ? 11.295 8.681 -18.562 1.00 91.25 74 GLU A CA 1
ATOM 615 C C . GLU A 1 74 ? 9.993 8.824 -19.376 1.00 91.25 74 GLU A C 1
ATOM 617 O O . GLU A 1 74 ? 9.608 7.919 -20.123 1.00 91.25 74 GLU A O 1
ATOM 622 N N . GLU A 1 75 ? 9.294 9.957 -19.248 1.00 84.00 75 GLU A N 1
ATOM 623 C CA . GLU A 1 75 ? 8.107 10.290 -20.049 1.00 84.00 75 GLU A CA 1
ATOM 624 C C . GLU A 1 75 ? 8.442 11.464 -20.987 1.00 84.00 75 GLU A C 1
ATOM 626 O O . GLU A 1 75 ? 8.631 12.601 -20.565 1.00 84.00 75 GLU A O 1
ATOM 631 N N . GLY A 1 76 ? 8.508 11.206 -22.299 1.00 84.19 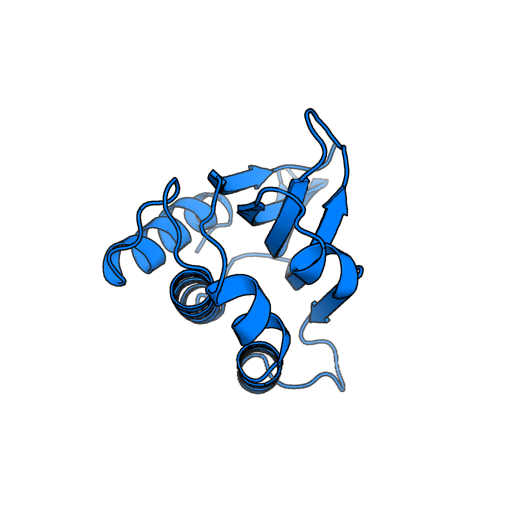76 GLY A N 1
ATOM 632 C CA . GLY A 1 76 ? 8.744 12.264 -23.292 1.00 84.19 76 GLY A CA 1
ATOM 633 C C . GLY A 1 76 ? 10.143 12.894 -23.244 1.00 84.19 76 GLY A C 1
ATOM 634 O O . GLY A 1 76 ? 10.309 14.009 -23.734 1.00 84.19 76 GLY A O 1
ATOM 635 N N . GLY A 1 77 ? 11.129 12.181 -22.691 1.00 85.12 77 GLY A N 1
ATOM 636 C CA . GLY A 1 77 ? 12.502 12.660 -22.512 1.00 85.12 77 GLY A CA 1
ATOM 637 C C . GLY A 1 77 ? 12.736 13.442 -21.216 1.00 85.12 77 GLY A C 1
ATOM 638 O O . GLY A 1 77 ? 13.823 13.982 -21.040 1.00 85.12 77 GLY A O 1
ATOM 639 N N . GLU A 1 78 ? 11.740 13.511 -20.329 1.00 87.25 78 GLU A N 1
ATOM 640 C CA . GLU A 1 78 ? 11.845 14.140 -19.011 1.00 87.25 78 GLU A CA 1
ATOM 641 C C . GLU A 1 78 ? 11.604 13.092 -17.907 1.00 87.25 78 GLU A C 1
ATOM 643 O O . GLU A 1 78 ? 10.769 12.194 -18.087 1.00 87.25 78 GLU A O 1
ATOM 648 N N . PRO A 1 79 ? 12.300 13.186 -16.759 1.00 89.94 79 PRO A N 1
ATOM 649 C CA . PRO A 1 79 ? 12.065 12.300 -15.627 1.00 89.94 79 PRO A CA 1
ATOM 650 C C . PRO A 1 79 ? 10.686 12.570 -15.015 1.00 89.94 79 PRO A C 1
ATOM 652 O O . PRO A 1 79 ? 10.310 13.717 -14.761 1.00 89.94 79 PRO A O 1
ATOM 655 N N . ALA A 1 80 ? 9.943 11.505 -14.741 1.00 92.12 80 ALA A N 1
ATOM 656 C CA . ALA A 1 80 ? 8.632 11.554 -14.118 1.00 92.12 80 ALA A CA 1
ATOM 657 C C . ALA A 1 80 ? 8.540 10.548 -12.967 1.00 92.12 80 ALA A C 1
ATOM 659 O O . ALA A 1 80 ? 8.925 9.386 -13.091 1.00 92.12 80 ALA A O 1
ATOM 660 N N . LEU A 1 81 ? 7.969 11.010 -11.854 1.00 94.56 81 LEU A N 1
ATOM 661 C CA . LEU A 1 81 ? 7.658 10.186 -10.695 1.00 94.56 81 LEU A CA 1
ATOM 662 C C . LEU A 1 81 ? 6.212 9.702 -10.791 1.00 94.56 81 LEU A C 1
ATOM 664 O O . LEU A 1 81 ? 5.289 10.498 -10.979 1.00 94.56 81 LEU A O 1
ATOM 668 N N . ILE A 1 82 ? 5.995 8.403 -10.628 1.00 96.19 82 ILE A N 1
ATOM 669 C CA . ILE A 1 82 ? 4.659 7.808 -10.625 1.00 96.19 82 ILE A CA 1
ATOM 670 C C . ILE A 1 82 ? 4.483 6.979 -9.360 1.00 96.19 82 ILE A C 1
ATOM 672 O O . ILE A 1 82 ? 5.304 6.123 -9.052 1.00 96.19 82 ILE A O 1
ATOM 676 N N . GLN A 1 83 ? 3.377 7.186 -8.647 1.00 97.25 83 GLN A N 1
ATOM 677 C CA . GLN A 1 83 ? 3.027 6.402 -7.464 1.00 97.25 83 GLN A CA 1
ATOM 678 C C . GLN A 1 83 ? 1.718 5.653 -7.695 1.00 97.25 83 GLN A C 1
ATOM 680 O O . GLN A 1 83 ? 0.684 6.258 -7.973 1.00 97.25 83 GLN A O 1
ATOM 685 N N . LEU A 1 84 ? 1.751 4.328 -7.571 1.00 98.00 84 LEU A N 1
ATOM 686 C CA . LEU A 1 84 ? 0.563 3.483 -7.532 1.00 98.00 84 LEU A CA 1
ATOM 687 C C . LEU A 1 84 ? 0.239 3.148 -6.079 1.00 98.00 84 LEU A C 1
ATOM 689 O O . LEU A 1 84 ? 0.993 2.429 -5.424 1.00 98.00 84 LEU A O 1
ATOM 693 N N . ARG A 1 85 ? -0.901 3.641 -5.597 1.00 97.12 85 ARG A N 1
ATOM 694 C CA . ARG A 1 85 ? -1.334 3.510 -4.207 1.00 97.12 85 ARG A CA 1
ATOM 695 C C . ARG A 1 85 ? -2.526 2.579 -4.060 1.00 97.12 85 ARG A C 1
ATOM 697 O O . ARG A 1 85 ? -3.430 2.549 -4.894 1.00 97.12 85 ARG A O 1
ATOM 704 N N . CYS A 1 86 ? -2.522 1.852 -2.953 1.00 97.12 86 CYS A N 1
ATOM 705 C CA . CYS A 1 86 ? -3.640 1.117 -2.393 1.00 97.12 86 CYS A CA 1
ATOM 706 C C . CYS A 1 86 ? -3.871 1.652 -0.978 1.00 97.12 86 CYS A C 1
ATOM 708 O O . CYS A 1 86 ? -3.096 1.350 -0.073 1.00 97.12 86 CYS A O 1
ATOM 710 N N . GLU A 1 87 ? -4.921 2.449 -0.795 1.00 96.31 87 GLU A N 1
ATOM 711 C CA . GLU A 1 87 ? -5.212 3.124 0.471 1.00 96.31 87 GLU A CA 1
ATOM 712 C C . GLU A 1 87 ? -6.476 2.573 1.121 1.00 96.31 87 GLU A C 1
ATOM 714 O O . GLU A 1 87 ? -7.480 2.315 0.452 1.00 96.31 87 GLU A O 1
ATOM 719 N N . ILE A 1 88 ? -6.433 2.415 2.441 1.00 97.50 88 ILE A N 1
ATOM 720 C CA . ILE A 1 88 ? -7.540 1.944 3.268 1.00 97.50 88 ILE A CA 1
ATOM 721 C C . ILE A 1 88 ? -7.692 2.901 4.449 1.00 97.50 88 ILE A C 1
ATOM 723 O O . ILE A 1 88 ? -6.765 3.079 5.239 1.00 97.50 88 ILE A O 1
ATOM 727 N N . GLU A 1 89 ? -8.870 3.504 4.580 1.00 96.38 89 GLU A N 1
ATOM 728 C CA . GLU A 1 89 ? -9.163 4.510 5.599 1.00 96.38 89 GLU A CA 1
ATOM 729 C C . GLU A 1 89 ? -10.115 3.984 6.674 1.00 96.38 89 GLU A C 1
ATOM 731 O O . GLU A 1 89 ? -11.047 3.224 6.396 1.00 96.38 89 GLU A O 1
ATOM 736 N N . TYR A 1 90 ? -9.933 4.468 7.901 1.00 96.75 90 TYR A N 1
ATOM 737 C CA . TYR A 1 90 ? -10.710 4.088 9.079 1.00 96.75 90 TYR A CA 1
ATOM 738 C C . TYR A 1 90 ? -11.125 5.320 9.882 1.00 96.75 90 TYR A C 1
ATOM 740 O O . TYR A 1 90 ? -10.520 6.393 9.796 1.00 96.75 90 TYR A O 1
ATOM 748 N N . GLU A 1 91 ? -12.158 5.159 10.709 1.00 96.31 91 GLU A N 1
ATOM 749 C CA . GLU A 1 91 ? -12.380 6.083 11.822 1.00 96.31 91 GLU A CA 1
ATOM 750 C C . GLU A 1 91 ? -11.202 5.967 12.809 1.00 96.31 91 GLU A C 1
ATOM 752 O O . GLU A 1 91 ? -10.819 4.845 13.152 1.00 96.31 91 GLU A O 1
ATOM 757 N N . PRO A 1 92 ? -10.617 7.084 13.277 1.00 95.81 92 PRO A N 1
ATOM 758 C CA . PRO A 1 92 ? -9.476 7.061 14.187 1.00 95.81 92 PRO A CA 1
ATOM 759 C C . PRO A 1 92 ? -9.929 6.684 15.605 1.00 95.81 92 PRO A C 1
ATOM 761 O O . PRO A 1 92 ? -10.266 7.539 16.421 1.00 95.81 92 PRO A O 1
ATOM 7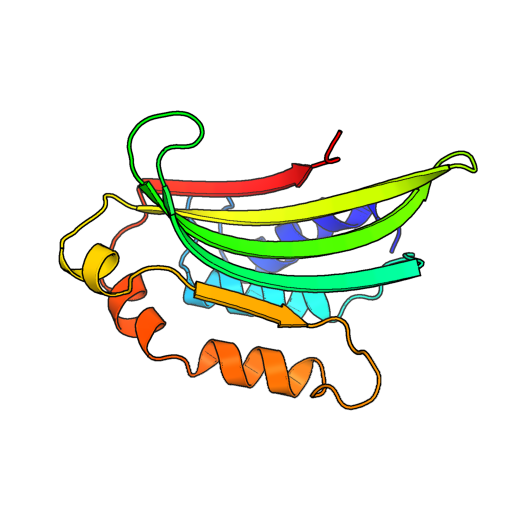64 N N . THR A 1 93 ? -9.977 5.385 15.899 1.00 97.19 93 THR A N 1
ATOM 765 C CA . THR A 1 93 ? -10.262 4.879 17.248 1.00 97.19 93 THR A CA 1
ATOM 766 C C . THR A 1 93 ? -9.034 5.026 18.153 1.00 97.19 93 THR A C 1
ATOM 768 O O . THR A 1 93 ? -7.912 5.005 17.647 1.00 97.19 93 THR A O 1
ATOM 771 N N . PRO A 1 94 ? -9.193 5.052 19.492 1.00 97.69 94 PRO A N 1
ATOM 772 C CA . PRO A 1 94 ? -8.046 5.093 20.404 1.00 97.69 94 PRO A CA 1
ATOM 773 C C . PRO A 1 94 ? -7.030 3.962 20.179 1.00 97.69 94 PRO A C 1
ATOM 775 O O . PRO A 1 94 ? -5.835 4.158 20.373 1.00 97.69 94 PRO A O 1
ATOM 778 N N . ALA A 1 95 ? -7.490 2.780 19.747 1.00 98.06 95 ALA A N 1
ATOM 779 C CA . ALA A 1 95 ? -6.619 1.647 19.442 1.00 98.06 95 ALA A CA 1
ATOM 780 C C . ALA A 1 95 ? -5.772 1.885 18.181 1.00 98.06 95 ALA A C 1
ATOM 782 O O . ALA A 1 95 ? -4.580 1.592 18.189 1.00 98.06 95 ALA A O 1
ATOM 783 N N . LEU A 1 96 ? -6.366 2.443 17.120 1.00 98.12 96 LEU A N 1
ATOM 784 C CA . LEU A 1 96 ? -5.643 2.804 15.897 1.00 98.12 96 LEU A CA 1
ATOM 785 C C . LEU A 1 96 ? -4.708 3.997 16.124 1.00 98.12 96 LEU A C 1
ATOM 787 O O . LEU A 1 96 ? -3.587 4.007 15.631 1.00 98.12 96 LEU A O 1
ATOM 791 N N . GLU A 1 97 ? -5.127 4.981 16.917 1.00 96.81 97 GLU A N 1
ATOM 792 C CA . GLU A 1 97 ? -4.289 6.130 17.271 1.00 96.81 97 GLU A CA 1
ATOM 793 C C . GLU A 1 97 ? -3.065 5.732 18.100 1.00 96.81 97 GLU A C 1
ATOM 795 O O . GLU A 1 97 ? -1.987 6.297 17.917 1.00 96.81 97 GLU A O 1
ATOM 800 N N . ALA A 1 98 ? -3.208 4.740 18.982 1.00 97.88 98 ALA A N 1
ATOM 801 C CA . ALA A 1 98 ? -2.108 4.229 19.792 1.00 97.88 98 ALA A CA 1
ATOM 802 C C . ALA A 1 98 ? -0.998 3.558 18.960 1.00 97.88 98 ALA A C 1
ATOM 804 O O . ALA A 1 98 ? 0.131 3.466 19.440 1.00 97.88 98 ALA A O 1
ATOM 805 N N . LEU A 1 99 ? -1.283 3.134 17.719 1.00 97.94 99 LEU A N 1
ATOM 806 C CA . LEU A 1 99 ? -0.260 2.643 16.786 1.00 97.94 99 LEU A CA 1
ATOM 807 C C . LEU A 1 99 ? 0.702 3.751 16.327 1.00 97.94 99 LEU A C 1
ATOM 809 O O . LEU A 1 99 ? 1.781 3.449 15.816 1.00 97.94 99 LEU A O 1
ATOM 813 N N . GLY A 1 100 ? 0.319 5.021 16.484 1.00 97.44 100 GLY A N 1
ATOM 814 C CA . GLY A 1 100 ? 1.085 6.161 15.998 1.00 97.44 100 GLY A CA 1
ATOM 815 C C . GLY A 1 100 ? 1.123 6.228 14.470 1.00 97.44 100 GLY A C 1
ATOM 816 O O . GLY A 1 100 ? 0.108 6.046 13.798 1.00 97.44 100 GLY A O 1
ATOM 817 N N . ALA A 1 101 ? 2.303 6.527 13.931 1.00 97.38 101 ALA A N 1
ATOM 818 C CA . ALA A 1 101 ? 2.570 6.542 12.500 1.00 97.38 101 ALA A CA 1
ATOM 819 C C . ALA A 1 101 ? 3.836 5.740 12.197 1.00 97.38 101 ALA A C 1
ATOM 821 O O . ALA A 1 101 ? 4.767 5.697 13.006 1.00 97.38 101 ALA A O 1
ATOM 822 N N . HIS A 1 102 ? 3.869 5.123 11.025 1.00 98.12 102 HIS A N 1
ATOM 823 C CA . HIS A 1 102 ? 4.988 4.321 10.566 1.00 98.12 102 HIS A CA 1
ATOM 824 C C . HIS A 1 102 ? 5.130 4.432 9.054 1.00 98.12 102 HIS A C 1
ATOM 826 O O . HIS A 1 102 ? 4.133 4.508 8.340 1.00 98.12 102 HIS A O 1
ATOM 832 N N . ASN A 1 103 ? 6.370 4.391 8.578 1.00 97.50 103 ASN A N 1
ATOM 833 C CA . ASN A 1 103 ? 6.685 4.148 7.184 1.00 97.50 103 ASN A CA 1
ATOM 834 C C . ASN A 1 103 ? 7.875 3.189 7.077 1.00 97.50 103 ASN A C 1
ATOM 836 O O . ASN A 1 103 ? 8.745 3.143 7.950 1.00 97.50 103 ASN A O 1
ATOM 840 N N . GLN A 1 104 ? 7.881 2.404 6.007 1.00 97.94 104 GLN A N 1
ATOM 841 C CA . GLN A 1 104 ? 8.935 1.463 5.674 1.00 97.94 104 GLN A CA 1
ATOM 842 C C . GLN A 1 104 ? 9.130 1.459 4.160 1.00 97.94 104 GLN A C 1
ATOM 844 O O . GLN A 1 104 ? 8.204 1.145 3.411 1.00 97.94 104 GLN A O 1
ATOM 849 N N . TRP A 1 105 ? 10.339 1.825 3.739 1.00 98.12 105 TRP A N 1
ATOM 850 C CA . TRP A 1 105 ? 10.754 1.867 2.342 1.00 98.12 105 TRP A CA 1
ATOM 851 C C . TRP A 1 105 ? 11.584 0.641 1.974 1.00 98.12 105 TRP A C 1
ATOM 853 O O . TRP A 1 105 ? 12.303 0.089 2.808 1.00 98.12 105 TRP A O 1
ATOM 863 N N . TRP A 1 106 ? 11.504 0.258 0.706 1.00 98.25 106 TRP A N 1
ATOM 864 C CA . TRP A 1 106 ? 12.394 -0.702 0.068 1.00 98.25 106 TRP A CA 1
ATOM 865 C C . TRP A 1 106 ? 12.589 -0.304 -1.389 1.00 98.25 106 TRP A C 1
ATOM 867 O O . TRP A 1 106 ? 11.621 0.040 -2.059 1.00 98.25 106 TRP A O 1
ATOM 877 N N . SER A 1 107 ? 13.824 -0.355 -1.869 1.00 96.00 107 SER A N 1
ATOM 878 C CA . SER A 1 107 ? 14.199 0.009 -3.244 1.00 96.00 107 SER A CA 1
ATOM 879 C C . SER A 1 107 ? 14.975 -1.102 -3.955 1.00 96.00 107 SER A C 1
ATOM 881 O O . SER A 1 107 ? 15.238 -1.022 -5.151 1.00 96.00 107 SER A O 1
ATOM 883 N N . GLY A 1 108 ? 15.371 -2.148 -3.222 1.00 93.69 108 GLY A N 1
ATOM 884 C CA . GLY A 1 108 ? 16.240 -3.194 -3.748 1.00 93.69 108 GLY A CA 1
ATOM 885 C C . GLY A 1 108 ? 17.691 -2.739 -3.914 1.00 93.69 108 GLY A C 1
ATOM 886 O O . GLY A 1 108 ? 18.448 -3.395 -4.631 1.00 93.69 108 GLY A O 1
ATOM 887 N N . ALA A 1 109 ? 18.082 -1.640 -3.260 1.00 93.44 109 ALA A N 1
ATOM 888 C CA . ALA A 1 109 ? 19.451 -1.145 -3.256 1.00 93.44 109 ALA A CA 1
ATOM 889 C C . ALA A 1 109 ? 20.440 -2.172 -2.672 1.00 93.44 109 ALA A C 1
ATOM 891 O O . ALA A 1 109 ? 20.081 -3.076 -1.912 1.00 93.44 109 ALA A O 1
ATOM 892 N N . GLU A 1 110 ? 21.722 -2.035 -3.020 1.00 94.12 110 GLU A N 1
ATOM 893 C CA . GLU A 1 110 ? 22.764 -2.934 -2.523 1.00 94.12 110 GLU A CA 1
ATOM 894 C C . GLU A 1 110 ? 22.801 -2.947 -0.984 1.00 94.12 110 GLU A C 1
ATOM 896 O O . GLU A 1 110 ? 22.899 -1.909 -0.333 1.00 94.12 110 GLU A O 1
ATOM 901 N N . GLY A 1 111 ? 22.726 -4.147 -0.400 1.00 93.50 111 GLY A N 1
ATOM 902 C CA . GLY A 1 111 ? 22.686 -4.343 1.051 1.00 93.50 111 GLY A CA 1
ATOM 903 C C . GLY A 1 111 ? 21.280 -4.366 1.663 1.00 93.50 111 GLY A C 1
ATOM 904 O O . GLY A 1 111 ? 21.155 -4.722 2.835 1.00 93.50 111 GLY A O 1
ATOM 905 N N . GLU A 1 112 ? 20.226 -4.061 0.898 1.00 94.62 112 GLU A N 1
ATOM 906 C CA . GLU A 1 112 ? 18.840 -4.240 1.340 1.00 94.62 112 GLU A CA 1
ATOM 907 C C . GLU A 1 112 ? 18.403 -5.718 1.317 1.00 94.62 112 GLU A C 1
ATOM 909 O O . GLU A 1 112 ? 18.948 -6.542 0.569 1.00 94.62 112 GLU A O 1
ATOM 914 N N . PRO A 1 113 ? 17.395 -6.096 2.129 1.0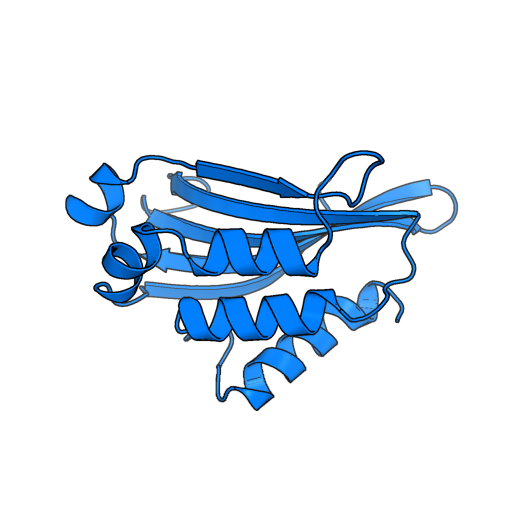0 95.94 113 PRO A N 1
ATOM 915 C CA . PRO A 1 113 ? 16.773 -7.409 2.022 1.00 95.94 113 PRO A CA 1
ATOM 916 C C . PRO A 1 113 ? 16.163 -7.631 0.631 1.00 95.94 113 PRO A C 1
ATOM 918 O O . PRO A 1 113 ? 15.755 -6.701 -0.061 1.00 95.94 113 PRO A O 1
ATOM 921 N N . SER A 1 114 ? 16.029 -8.898 0.231 1.00 97.38 114 SER A N 1
ATOM 922 C CA . SER A 1 114 ? 15.269 -9.238 -0.980 1.00 97.38 114 SER A CA 1
ATOM 923 C C . SER A 1 114 ? 13.807 -8.780 -0.876 1.00 97.38 114 SER A C 1
ATOM 925 O O . SER A 1 114 ? 13.251 -8.752 0.225 1.00 97.38 114 SER A O 1
ATOM 927 N N . LEU A 1 115 ? 13.147 -8.557 -2.019 1.00 97.50 115 LEU A N 1
ATOM 928 C CA . LEU A 1 115 ? 11.711 -8.254 -2.067 1.00 97.50 115 LEU A CA 1
ATOM 929 C C . LEU A 1 115 ? 10.875 -9.271 -1.266 1.00 97.50 115 LEU A C 1
ATOM 931 O O . LEU A 1 115 ? 9.962 -8.905 -0.538 1.00 97.50 115 LEU A O 1
ATOM 935 N N . ALA A 1 116 ? 11.189 -10.566 -1.365 1.00 97.94 116 ALA A N 1
ATOM 936 C CA . ALA A 1 116 ? 10.465 -11.586 -0.606 1.00 97.94 116 ALA A CA 1
ATOM 937 C C . ALA A 1 116 ? 10.626 -11.395 0.911 1.00 97.94 116 ALA A C 1
ATOM 939 O O . ALA A 1 116 ? 9.652 -11.487 1.649 1.00 97.94 116 ALA A O 1
ATOM 940 N N . ALA A 1 117 ? 11.840 -11.072 1.362 1.00 97.94 117 ALA A N 1
ATOM 941 C CA . ALA A 1 117 ? 12.131 -10.882 2.776 1.00 97.94 117 ALA A CA 1
ATOM 942 C C . ALA A 1 117 ? 11.433 -9.645 3.358 1.00 97.94 117 ALA A C 1
ATOM 944 O O . ALA A 1 117 ? 10.878 -9.749 4.449 1.00 97.94 117 ALA A O 1
ATOM 945 N N . ILE A 1 118 ? 11.402 -8.514 2.637 1.00 98.06 118 ILE A N 1
ATOM 946 C CA . ILE A 1 118 ? 10.683 -7.319 3.111 1.00 98.06 118 ILE A CA 1
ATOM 947 C C . ILE A 1 118 ? 9.166 -7.544 3.131 1.00 98.06 118 ILE A C 1
ATOM 949 O O . ILE A 1 118 ? 8.493 -7.137 4.077 1.00 98.06 118 ILE A O 1
ATOM 953 N N . LEU A 1 119 ? 8.620 -8.261 2.140 1.00 98.19 119 LEU A N 1
ATOM 954 C CA . LEU A 1 119 ? 7.195 -8.594 2.121 1.00 98.19 119 LEU A CA 1
ATOM 955 C C . LEU A 1 119 ? 6.808 -9.487 3.316 1.00 98.19 119 LEU A C 1
ATOM 957 O O . LEU A 1 119 ? 5.792 -9.242 3.971 1.00 98.19 119 LEU A O 1
ATOM 961 N N . ASP A 1 120 ? 7.643 -10.482 3.630 1.00 98.06 120 ASP A N 1
ATOM 962 C CA . ASP A 1 120 ? 7.460 -11.384 4.774 1.00 98.06 120 ASP A CA 1
ATOM 963 C C . ASP A 1 120 ? 7.687 -10.685 6.125 1.00 98.06 120 ASP A C 1
ATOM 965 O O . ASP A 1 120 ? 7.096 -11.061 7.142 1.00 98.06 120 ASP A O 1
ATOM 969 N N . GLU A 1 121 ? 8.585 -9.702 6.183 1.00 98.12 121 GLU A N 1
ATOM 970 C CA . GLU A 1 121 ? 8.769 -8.849 7.357 1.00 98.12 121 GLU A CA 1
ATOM 971 C C . GLU A 1 121 ? 7.491 -8.066 7.647 1.00 98.12 121 GLU A C 1
ATOM 973 O O . GLU A 1 121 ? 6.956 -8.185 8.750 1.00 98.12 121 GLU A O 1
ATOM 978 N N . ILE A 1 122 ? 6.963 -7.353 6.647 1.00 98.25 122 ILE A N 1
ATOM 979 C CA . ILE A 1 122 ? 5.754 -6.543 6.795 1.00 98.25 122 ILE A CA 1
ATOM 980 C C . ILE A 1 122 ? 4.550 -7.418 7.168 1.00 98.25 122 ILE A C 1
ATOM 982 O O . ILE A 1 122 ? 3.850 -7.077 8.116 1.00 98.25 122 ILE A O 1
ATOM 986 N N . GLU A 1 123 ? 4.328 -8.580 6.537 1.00 97.88 123 GLU A N 1
ATOM 987 C CA . GLU A 1 123 ? 3.204 -9.494 6.858 1.00 97.88 123 GLU A CA 1
ATOM 988 C C . GLU A 1 123 ? 3.177 -9.937 8.340 1.00 97.88 123 GLU A C 1
ATOM 990 O O . GLU A 1 123 ? 2.104 -10.190 8.904 1.00 97.88 123 GLU A O 1
ATOM 995 N N . ARG A 1 124 ? 4.349 -10.025 8.987 1.00 97.62 124 ARG A N 1
ATOM 996 C CA . ARG A 1 124 ? 4.504 -10.479 10.382 1.00 97.62 124 ARG A CA 1
ATOM 997 C C . ARG A 1 124 ? 4.357 -9.375 11.423 1.00 97.62 124 ARG A C 1
ATOM 999 O O . ARG A 1 124 ? 4.438 -9.662 12.617 1.00 97.62 124 ARG A O 1
ATOM 1006 N N . ARG A 1 125 ? 4.156 -8.129 11.004 1.00 97.56 125 ARG A N 1
ATOM 1007 C CA . ARG A 1 125 ? 4.057 -7.005 11.932 1.00 97.56 125 ARG A CA 1
ATOM 1008 C C . ARG A 1 125 ? 2.789 -7.084 12.788 1.00 97.56 125 ARG A C 1
ATOM 1010 O O . ARG A 1 125 ? 1.742 -7.567 12.358 1.00 97.56 125 ARG A O 1
ATOM 1017 N N . SER A 1 126 ? 2.880 -6.638 14.035 1.00 97.12 126 SER A N 1
ATOM 1018 C CA . SER A 1 126 ? 1.801 -6.810 15.017 1.00 97.12 126 SER A CA 1
ATOM 1019 C C . SER A 1 126 ? 0.601 -5.891 14.778 1.00 97.12 126 SER A C 1
ATOM 1021 O O . SER A 1 126 ? -0.514 -6.234 15.168 1.00 97.12 126 SER A O 1
ATOM 1023 N N . GLU A 1 127 ? 0.782 -4.734 14.129 1.00 97.38 127 GLU A N 1
ATOM 1024 C CA . GLU A 1 127 ? -0.318 -3.784 13.911 1.00 97.38 127 GLU A CA 1
ATOM 1025 C C . GLU A 1 127 ? -1.448 -4.356 13.058 1.00 97.38 127 GLU A C 1
ATOM 1027 O O . GLU A 1 127 ? -2.585 -3.908 13.176 1.00 97.38 127 GLU A O 1
ATOM 1032 N N . TRP A 1 128 ? -1.178 -5.382 12.252 1.00 97.69 128 TRP A N 1
ATOM 1033 C CA . TRP A 1 128 ? -2.205 -6.046 11.468 1.00 97.69 128 TRP A CA 1
ATOM 1034 C C . TRP A 1 128 ? -3.320 -6.658 12.323 1.00 97.69 128 TRP A C 1
ATOM 1036 O O . TRP A 1 128 ? -4.450 -6.766 11.854 1.00 97.69 128 TRP A O 1
ATOM 1046 N N . GLU A 1 129 ? -3.026 -7.080 13.558 1.00 96.88 129 GLU A N 1
ATOM 1047 C CA . GLU A 1 129 ? -4.053 -7.562 14.492 1.00 96.88 129 GLU A CA 1
ATOM 1048 C C . GLU A 1 129 ? -4.976 -6.421 14.929 1.00 96.88 129 GLU A C 1
ATOM 1050 O O . GLU A 1 129 ? -6.196 -6.578 14.969 1.00 96.88 129 GLU A O 1
ATOM 1055 N N . VAL A 1 130 ? -4.400 -5.246 15.193 1.00 97.88 130 VAL A N 1
ATOM 1056 C CA . VAL A 1 130 ? -5.152 -4.049 15.581 1.00 97.88 130 VAL A CA 1
ATOM 1057 C C . VAL A 1 130 ? -5.967 -3.531 14.400 1.00 97.88 130 VAL A C 1
ATOM 1059 O O . VAL A 1 130 ? -7.167 -3.304 14.538 1.00 97.88 130 VAL A O 1
ATOM 1062 N N . ILE A 1 131 ? -5.349 -3.391 13.228 1.00 97.81 131 ILE A N 1
ATOM 1063 C CA . ILE A 1 131 ? -5.997 -2.902 12.007 1.00 97.81 131 ILE A CA 1
ATOM 1064 C C . ILE A 1 131 ? -7.119 -3.856 11.574 1.00 97.81 131 ILE A C 1
ATOM 1066 O O . ILE A 1 131 ? -8.236 -3.404 11.333 1.00 97.81 131 ILE A O 1
ATOM 1070 N N . GLY A 1 132 ? -6.871 -5.171 11.558 1.00 95.88 132 GLY A N 1
ATOM 1071 C CA . GLY A 1 132 ? -7.868 -6.184 11.184 1.00 95.88 132 GLY A CA 1
ATOM 1072 C C . GLY A 1 132 ? -9.068 -6.273 12.137 1.00 95.88 132 GLY A C 1
ATOM 1073 O O . GLY A 1 132 ? -10.127 -6.768 11.755 1.00 95.88 132 GLY A O 1
ATOM 1074 N N . GLY A 1 133 ? -8.940 -5.752 13.362 1.00 96.44 133 GLY A N 1
ATOM 1075 C CA . GLY A 1 133 ? -10.050 -5.605 14.307 1.00 96.44 133 GLY A CA 1
ATOM 1076 C C . GLY A 1 133 ? -11.021 -4.464 13.976 1.00 96.44 133 GLY A C 1
ATOM 1077 O O . GLY A 1 133 ? -12.044 -4.325 14.649 1.00 96.44 133 GLY A O 1
ATOM 1078 N N . HIS A 1 134 ? -10.726 -3.643 12.964 1.00 97.44 134 HIS A N 1
ATOM 1079 C CA . HIS A 1 134 ? -11.524 -2.481 12.582 1.00 97.44 134 HIS A CA 1
ATOM 1080 C C . HIS A 1 134 ? -12.096 -2.629 11.174 1.00 97.44 134 HIS A C 1
ATOM 1082 O O . HIS A 1 134 ? -11.490 -3.204 10.274 1.00 97.44 134 HIS A O 1
ATOM 1088 N N . ARG A 1 135 ? -13.287 -2.062 10.964 1.00 95.31 135 ARG A N 1
ATOM 1089 C CA . ARG A 1 135 ? -13.920 -2.030 9.645 1.00 95.31 135 ARG A CA 1
ATOM 1090 C C . ARG A 1 135 ? -13.452 -0.790 8.872 1.00 95.31 135 ARG A C 1
ATOM 1092 O O . ARG A 1 135 ? -13.648 0.314 9.387 1.00 95.31 135 ARG A O 1
ATOM 1099 N N . PRO A 1 136 ? -12.927 -0.938 7.643 1.00 96.25 136 PRO A N 1
ATOM 1100 C CA . PRO A 1 136 ? -12.634 0.201 6.783 1.00 96.25 136 PRO A CA 1
ATOM 1101 C C . PRO A 1 136 ? -13.877 1.052 6.506 1.00 96.2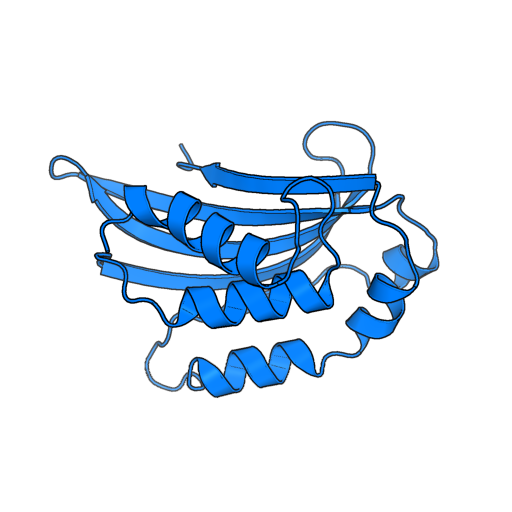5 136 PRO A C 1
ATOM 1103 O O . PRO A 1 136 ? -14.988 0.537 6.334 1.00 96.25 136 PRO A O 1
ATOM 1106 N N . VAL A 1 137 ? -13.678 2.364 6.426 1.00 94.44 137 VAL A N 1
ATOM 1107 C CA . VAL A 1 137 ? -14.682 3.339 5.980 1.00 94.44 137 VAL A CA 1
ATOM 1108 C C . VAL A 1 137 ? -14.713 3.377 4.459 1.00 94.44 137 VAL A C 1
ATOM 1110 O O . VAL A 1 137 ? -15.784 3.303 3.854 1.00 94.44 137 VAL A O 1
ATOM 1113 N N . CYS A 1 138 ? -13.536 3.445 3.844 1.00 93.19 138 CYS A N 1
ATOM 1114 C CA . CYS A 1 138 ? -13.360 3.350 2.406 1.00 93.19 138 CYS A CA 1
ATOM 1115 C C . CYS A 1 138 ? -11.970 2.821 2.065 1.00 93.19 138 CYS A C 1
ATOM 1117 O O . CYS A 1 138 ? -11.070 2.774 2.898 1.00 93.19 138 CYS A O 1
ATOM 1119 N N . SER A 1 139 ? -11.821 2.406 0.817 1.00 96.06 139 SER A N 1
ATOM 1120 C CA . SER A 1 139 ? -10.531 2.082 0.222 1.00 96.06 139 SER A CA 1
ATOM 1121 C C . SER A 1 139 ? -10.501 2.559 -1.220 1.00 96.06 139 SER A C 1
ATOM 1123 O O . SER A 1 139 ? -11.554 2.813 -1.822 1.00 96.06 139 SER A O 1
ATOM 1125 N N . SER A 1 140 ? -9.298 2.740 -1.751 1.00 95.69 140 SER A N 1
ATOM 1126 C CA . SER A 1 140 ? -9.098 3.140 -3.134 1.00 95.69 140 SER A CA 1
ATOM 1127 C C . SER A 1 140 ? -7.781 2.609 -3.684 1.00 95.69 140 SER A C 1
ATOM 1129 O O . SER A 1 140 ? -6.829 2.367 -2.947 1.00 95.69 140 SER A O 1
ATOM 1131 N N . VAL A 1 141 ? -7.750 2.420 -5.002 1.00 97.44 141 VAL A N 1
ATOM 1132 C CA . VAL A 1 141 ? -6.543 2.073 -5.751 1.00 97.44 141 VAL A CA 1
ATOM 1133 C C . VAL A 1 141 ? -6.420 3.063 -6.890 1.00 97.44 141 VAL A C 1
ATOM 1135 O O . VAL A 1 141 ? -7.341 3.175 -7.707 1.00 97.44 141 VAL A O 1
ATOM 1138 N N . TYR A 1 142 ? -5.316 3.794 -6.934 1.00 96.19 142 TYR A N 1
ATOM 1139 C CA . TYR A 1 142 ? -5.115 4.850 -7.914 1.00 96.19 142 TYR A CA 1
ATOM 1140 C C . TYR A 1 142 ? -3.637 5.083 -8.195 1.00 96.19 142 TYR A C 1
ATOM 1142 O O . TYR A 1 142 ? -2.779 4.846 -7.349 1.00 96.19 142 TYR A O 1
ATOM 1150 N N . GLN A 1 143 ? -3.362 5.559 -9.402 1.00 95.50 143 GLN A N 1
ATOM 1151 C CA . GLN A 1 143 ? -2.044 5.997 -9.823 1.00 95.50 143 GLN A CA 1
ATOM 1152 C C . GLN A 1 143 ? -2.013 7.523 -9.883 1.00 95.50 143 GLN A C 1
ATOM 1154 O O . GLN A 1 143 ? -2.870 8.141 -10.519 1.00 95.50 143 GLN A O 1
ATOM 1159 N N . GLU A 1 144 ? -1.031 8.129 -9.228 1.00 93.56 144 GLU A N 1
ATOM 1160 C CA . GLU A 1 144 ? -0.816 9.571 -9.226 1.00 93.56 144 GLU A CA 1
ATOM 1161 C C . GLU A 1 144 ? 0.546 9.941 -9.811 1.00 93.56 144 GLU A C 1
ATOM 1163 O O . GLU A 1 144 ? 1.501 9.164 -9.777 1.00 93.56 144 GLU A O 1
ATOM 1168 N N . ARG A 1 145 ? 0.600 11.151 -10.366 1.00 89.25 145 ARG A N 1
ATOM 1169 C CA . ARG A 1 145 ? 1.819 11.826 -10.804 1.00 89.25 145 ARG A CA 1
ATOM 1170 C C . ARG A 1 145 ? 2.021 13.004 -9.857 1.00 89.25 145 ARG A C 1
ATOM 1172 O O . ARG A 1 145 ? 1.265 13.973 -9.976 1.00 89.25 145 ARG A O 1
ATOM 1179 N N . PRO A 1 146 ? 2.927 12.907 -8.874 1.00 76.19 146 PRO A N 1
ATOM 1180 C CA . PRO A 1 146 ? 3.262 14.039 -8.026 1.00 76.19 146 PRO A CA 1
ATOM 1181 C C . PRO A 1 146 ? 3.764 15.189 -8.909 1.00 76.19 146 PRO A C 1
ATOM 1183 O O . PRO A 1 146 ? 4.621 14.975 -9.764 1.00 76.19 146 PRO A O 1
ATOM 1186 N N . CYS A 1 147 ? 3.152 16.365 -8.760 1.00 57.91 147 CYS A N 1
ATOM 1187 C CA . CYS A 1 147 ? 3.485 17.568 -9.525 1.00 57.91 147 CYS A CA 1
ATOM 1188 C C . CYS A 1 147 ? 4.823 18.176 -9.099 1.00 57.91 147 CYS A C 1
ATOM 1190 O O . CYS A 1 147 ? 5.106 18.140 -7.879 1.00 57.91 147 CYS A O 1
#

Sequence (147 aa):
MRVEDAQPQLLACLLEEGQEPRRLEPRVAWRAFGRFMRHAVQAEEDALLYEYGTFSFRGPRRFTLSFCRQFDVEEGGEPALIQLRCEIEYEPTPALEALGAHNQWWSGAEGEPSLAAILDEIERRSEWEVIGGHRPVCSSVYQERPC

Secondary structure (DSSP, 8-state):
--GGGHHHHHHHHHHHTT-BTTB--HHHHHHHHHHHTTS--S-SEEEEEEEEEEE-SSSS-EEEEEEEEEEEEEETTEEEEEEEEEEEEE---HHHHTT--EEEEE---TTSPPHHHHHHHHHT-THHHHHHTS--SEEEEEEE---

Foldseek 3Di:
DEPVCLLVQLCVLQVVLVHDQWFDQVLSSLVSVLVSLPDDYPAPWKKWKWKWAWDDDPHDIWTKTKIWIWGFHQDPNDTWIKIKIKMFTFDCDPLSNVVHIDMDMDTPPPPDDDSVVVSVVVSPDPCSVSVSVGGTPTIHIDMDTDD